Protein AF-A0A6I9PYX2-F1 (afdb_monomer_lite)

Radius of gyration: 16.67 Å; chains: 1; bounding box: 43×37×40 Å

Organism: NCBI:txid8208

Sequence (166 aa):
MSNVVPMYPEFKKIWDYFHNTLLKKYAYIYNSINVVTGPAFDYNYDGQYDTPEQIQQFVSGTNISIPTHYFAVLTSCKFNEQPVSECAGELQSVSFLLPHLSHNSESCKSTEAESQWVEDLMWFHQARLRDVEWITGLDFYQESDRPIPELLKVKTRPTAAIHRKL

Foldseek 3Di:
DPPDADAAPLVVLLVCCCVVPVVVVCCVVQVAKDKDKDAFADQVVPLAGDDLVSQDDDDPPDPHTHGQWMKMKIKGADPDNDYRVPRPHQMAMWMFTGGRDNHDVVFVCSVPRCVVPSVVNRVVRTDALLSVCRRHVDDPDPVVPDDPVSSVCNRPPPVPPDDPPD

InterPro domains:
  IPR001604 DNA/RNA non-specific endonuclease/pyrophosphatase/phosphodiesterase domain [PF01223] (1-103)
  IPR020821 ENPP1-3/EXOG-like, endonuclease/phosphodiesterase domain [SM00477] (1-147)
  IPR044925 His-Me finger superfamily [SSF54060] (1-148)
  IPR044929 DNA/RNA non-specific endonuclease superfamily [G3DSA:3.40.570.10] (1-163)

Secondary structure (DSSP, 8-state):
--S-----HHHHHHHHHIIIIIHHHHHHHTS--EEEEEEE--SS-SSSPPPTTT---B-TTS--BPPSEEEEEEEEESS-SS-GGG--S-EEEEEEEEE--S--TTSTTTTS-GGGTHHHHHHHTEE-HHHHHHHH----STTS---HHHHHHHHH--GGG-----

pLDDT: mean 91.08, std 11.74, range [39.25, 98.75]

Structure (mmCIF, N/CA/C/O backbone):
data_AF-A0A6I9PYX2-F1
#
_entry.id   AF-A0A6I9PYX2-F1
#
loop_
_atom_site.group_PDB
_atom_site.id
_atom_site.type_symbol
_atom_site.label_atom_id
_atom_site.label_alt_id
_atom_site.label_comp_id
_atom_site.label_asym_id
_atom_site.label_entity_id
_atom_site.label_seq_id
_atom_site.pdbx_PDB_ins_code
_atom_site.Cartn_x
_atom_site.Cartn_y
_atom_site.Cartn_z
_atom_site.occupancy
_atom_site.B_iso_or_equiv
_atom_site.auth_seq_id
_atom_site.auth_comp_id
_atom_site.auth_asym_id
_atom_site.auth_atom_id
_atom_site.pdbx_PDB_model_num
ATOM 1 N N . MET A 1 1 ? -22.094 -1.129 -5.173 1.00 67.25 1 MET A N 1
ATOM 2 C CA . MET A 1 1 ? -20.963 -0.295 -4.715 1.00 67.25 1 MET A CA 1
ATOM 3 C C . MET A 1 1 ? -19.754 -1.210 -4.615 1.00 67.25 1 MET A C 1
ATOM 5 O O . MET A 1 1 ? -19.787 -2.092 -3.775 1.00 67.25 1 MET A O 1
ATOM 9 N N . SER A 1 2 ? -18.775 -1.099 -5.515 1.00 90.62 2 SER A N 1
ATOM 10 C CA . SER A 1 2 ? -17.645 -2.049 -5.609 1.00 90.62 2 SER A CA 1
ATOM 11 C C . SER A 1 2 ? -16.271 -1.428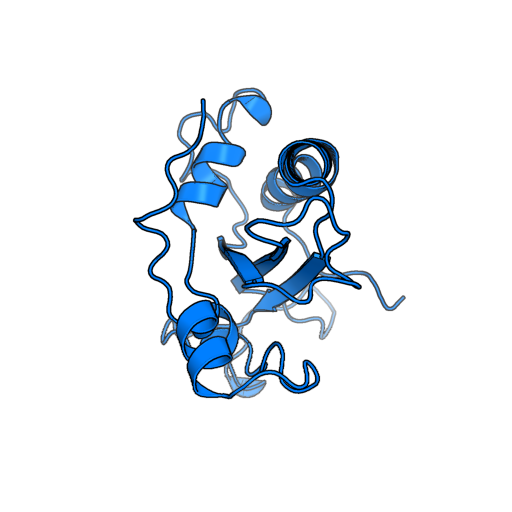 -5.332 1.00 90.62 2 SER A C 1
ATOM 13 O O . SER A 1 2 ? -15.301 -2.161 -5.218 1.00 90.62 2 SER A O 1
ATOM 15 N N . ASN A 1 3 ? -16.183 -0.099 -5.209 1.00 93.12 3 ASN A N 1
ATOM 16 C CA . ASN A 1 3 ? -14.932 0.633 -4.972 1.00 93.12 3 ASN A CA 1
ATOM 17 C C . ASN A 1 3 ? -14.966 1.397 -3.634 1.00 93.12 3 ASN A C 1
ATOM 19 O O . ASN A 1 3 ? -14.622 2.574 -3.562 1.00 93.12 3 ASN A O 1
ATOM 23 N N . VAL A 1 4 ? -15.510 0.762 -2.595 1.00 93.19 4 VAL A N 1
ATOM 24 C CA . VAL A 1 4 ? -15.636 1.340 -1.250 1.00 93.19 4 VAL A CA 1
ATOM 25 C C . VAL A 1 4 ? -15.133 0.316 -0.247 1.00 93.19 4 VAL A C 1
ATOM 27 O O . VAL A 1 4 ? -15.486 -0.857 -0.331 1.00 93.19 4 VAL A O 1
ATOM 30 N N . VAL A 1 5 ? -14.325 0.782 0.699 1.00 95.44 5 VAL A N 1
ATOM 31 C CA . VAL A 1 5 ? -13.701 -0.016 1.757 1.00 95.44 5 VAL A CA 1
ATOM 32 C C . VAL A 1 5 ? -13.841 0.726 3.094 1.00 95.44 5 VAL A C 1
ATOM 34 O O . VAL A 1 5 ? -13.868 1.961 3.100 1.00 95.44 5 VAL A O 1
ATOM 37 N N . PRO A 1 6 ? -13.990 0.020 4.227 1.00 96.81 6 PRO A N 1
ATOM 38 C CA . PRO A 1 6 ? -14.202 0.658 5.522 1.00 96.81 6 PRO A CA 1
ATOM 39 C C . PRO A 1 6 ? -12.913 1.299 6.048 1.00 96.81 6 PRO A C 1
ATOM 41 O O . PRO A 1 6 ? -11.895 0.627 6.204 1.00 96.81 6 PRO A O 1
ATOM 44 N N . MET A 1 7 ? -12.968 2.596 6.354 1.00 97.69 7 MET A N 1
ATOM 45 C CA . MET A 1 7 ? -11.829 3.358 6.870 1.00 97.69 7 MET A CA 1
ATOM 46 C C . MET A 1 7 ? -12.186 4.151 8.124 1.00 97.69 7 MET A C 1
ATOM 48 O O . MET A 1 7 ? -13.210 4.836 8.160 1.00 97.69 7 MET A O 1
ATOM 52 N N . TYR A 1 8 ? -11.309 4.116 9.127 1.00 98.19 8 TYR A N 1
ATOM 53 C CA . TYR A 1 8 ? -11.382 5.009 10.274 1.00 98.19 8 TYR A CA 1
ATOM 54 C C . TYR A 1 8 ? -11.181 6.469 9.837 1.00 98.19 8 TYR A C 1
ATOM 56 O O . TYR A 1 8 ? -10.359 6.736 8.956 1.00 98.19 8 TYR A O 1
ATOM 64 N N . PRO A 1 9 ? -11.873 7.440 10.464 1.00 97.62 9 PRO A N 1
ATOM 65 C CA . PRO A 1 9 ? -11.753 8.852 10.093 1.00 97.62 9 PRO A CA 1
ATOM 66 C C . PRO A 1 9 ? -10.317 9.389 10.153 1.00 97.62 9 PRO A C 1
ATOM 68 O O . PRO A 1 9 ? -9.905 10.144 9.277 1.00 97.62 9 PRO A O 1
ATOM 71 N N . GLU A 1 10 ? -9.543 8.971 11.155 1.00 97.19 10 GLU A N 1
ATOM 72 C CA . GLU A 1 10 ? -8.150 9.396 11.317 1.00 97.19 10 GLU A CA 1
ATOM 73 C C . GLU A 1 10 ? -7.228 8.793 10.252 1.00 97.19 10 GLU A C 1
ATOM 75 O O . GLU A 1 10 ? -6.419 9.518 9.671 1.00 97.19 10 GLU A O 1
ATOM 80 N N . PHE A 1 11 ? -7.413 7.517 9.905 1.00 98.25 11 PHE A N 1
ATOM 81 C CA . PHE A 1 11 ? -6.708 6.898 8.782 1.00 98.25 11 PHE A CA 1
ATOM 82 C C . PHE A 1 11 ? -7.077 7.546 7.441 1.00 98.25 11 PHE A C 1
ATOM 84 O O . PHE A 1 11 ? -6.231 7.720 6.564 1.00 98.25 11 PHE A O 1
ATOM 91 N N . LYS A 1 12 ? -8.336 7.969 7.277 1.00 98.06 12 LYS A N 1
ATOM 92 C CA . LYS A 1 12 ? -8.797 8.627 6.051 1.00 98.06 12 LYS A CA 1
ATOM 93 C C . LYS A 1 12 ? -7.988 9.891 5.732 1.00 98.06 12 LYS A C 1
ATOM 95 O O . LYS A 1 12 ? -7.754 10.155 4.560 1.00 98.06 12 LYS A O 1
ATOM 100 N N . LYS A 1 13 ? -7.497 10.633 6.734 1.00 97.81 13 LYS A N 1
ATOM 101 C CA . LYS A 1 13 ? -6.618 11.801 6.515 1.00 97.81 13 LYS A CA 1
ATOM 102 C C . LYS A 1 13 ? -5.311 11.413 5.815 1.00 97.81 13 LYS A C 1
ATOM 104 O O . LYS A 1 13 ? -4.920 12.061 4.845 1.00 97.81 13 LYS A O 1
ATOM 109 N N . ILE A 1 14 ? -4.683 10.317 6.255 1.00 98.25 14 ILE A N 1
ATOM 110 C CA . ILE A 1 14 ? -3.492 9.729 5.616 1.00 98.25 14 ILE A CA 1
ATOM 111 C C . ILE A 1 14 ? -3.834 9.335 4.177 1.00 98.25 14 ILE A C 1
ATOM 113 O O . ILE A 1 14 ? -3.139 9.726 3.238 1.00 98.25 14 ILE A O 1
ATOM 117 N N . TRP A 1 15 ? -4.936 8.600 4.000 1.00 98.31 15 TRP A N 1
ATOM 118 C CA . TRP A 1 15 ? -5.364 8.093 2.697 1.00 98.31 15 TRP A CA 1
ATOM 119 C C . TRP A 1 15 ? -5.666 9.209 1.692 1.00 98.31 15 TRP A C 1
ATOM 121 O O . TRP A 1 15 ? -5.225 9.151 0.541 1.00 98.31 15 TRP A O 1
ATOM 131 N N . ASP A 1 16 ? -6.372 10.248 2.132 1.00 98.25 16 ASP A N 1
ATOM 132 C CA . ASP A 1 16 ? -6.722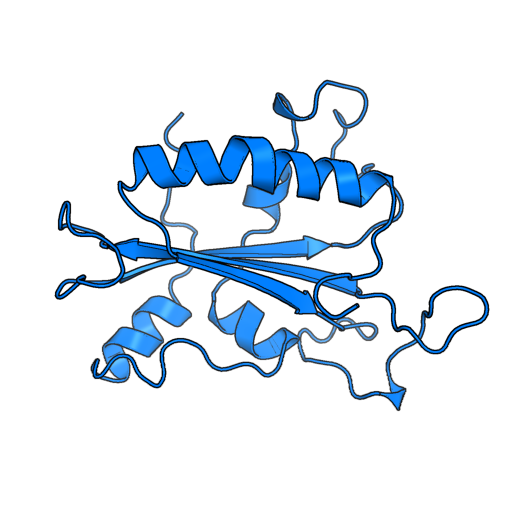 11.407 1.320 1.00 98.25 16 ASP A CA 1
ATOM 133 C C . ASP A 1 16 ? -5.475 12.207 0.941 1.00 98.25 16 ASP A C 1
ATOM 135 O O . ASP A 1 16 ? -5.332 12.588 -0.221 1.00 98.25 16 ASP A O 1
ATOM 139 N N . TYR A 1 17 ? -4.551 12.448 1.877 1.00 98.38 17 TYR A N 1
ATOM 140 C CA . TYR A 1 17 ? -3.307 13.160 1.578 1.00 98.38 17 TYR A CA 1
ATOM 141 C C . TYR A 1 17 ? -2.426 12.369 0.601 1.00 98.38 17 TYR A C 1
ATOM 143 O O . TYR A 1 17 ? -1.872 12.938 -0.347 1.00 98.38 17 TYR A O 1
ATOM 151 N N . PHE A 1 18 ? -2.351 11.046 0.771 1.00 98.19 18 PHE A N 1
ATOM 152 C CA . PHE A 1 18 ? -1.656 10.167 -0.161 1.00 98.19 18 PHE A CA 1
ATOM 153 C C . PHE A 1 18 ? -2.216 10.296 -1.586 1.00 98.19 18 PHE A C 1
ATOM 155 O O . PHE A 1 18 ? -1.461 10.589 -2.514 1.00 98.19 18 PHE A O 1
ATOM 162 N N . HIS A 1 19 ? -3.535 10.176 -1.764 1.00 97.75 19 HIS A N 1
ATOM 163 C CA . HIS A 1 19 ? -4.162 10.229 -3.089 1.00 97.75 19 HIS A CA 1
ATOM 164 C C . HIS A 1 19 ? -4.154 11.632 -3.707 1.00 97.75 19 HIS A C 1
ATOM 166 O O . HIS A 1 19 ? -3.881 11.794 -4.899 1.00 97.75 19 HIS A O 1
ATOM 172 N N . ASN A 1 20 ? -4.444 12.662 -2.912 1.00 97.81 20 ASN A N 1
ATOM 173 C CA . ASN A 1 20 ? -4.646 14.016 -3.423 1.00 97.81 20 ASN A CA 1
ATOM 174 C C . ASN A 1 20 ? -3.341 14.791 -3.624 1.00 97.81 20 ASN A C 1
ATOM 176 O O . ASN A 1 20 ? -3.323 15.702 -4.462 1.00 97.81 20 ASN A O 1
ATOM 180 N N . THR A 1 21 ? -2.278 14.419 -2.903 1.00 97.75 21 THR A N 1
ATOM 181 C CA . THR A 1 21 ? -0.996 15.136 -2.886 1.00 97.75 21 THR A CA 1
ATOM 182 C C . THR A 1 21 ? 0.163 14.238 -3.314 1.00 97.75 21 THR A C 1
ATOM 184 O O . THR A 1 21 ? 0.818 14.524 -4.319 1.00 97.75 21 THR A O 1
ATOM 187 N N . LEU A 1 22 ? 0.424 13.142 -2.593 1.00 96.69 22 LEU A N 1
ATOM 188 C CA . LEU A 1 22 ? 1.640 12.343 -2.805 1.00 96.69 22 LEU A CA 1
ATOM 189 C C . LEU A 1 22 ? 1.640 11.590 -4.136 1.00 96.69 22 LEU A C 1
ATOM 191 O O . LEU A 1 22 ? 2.657 11.604 -4.825 1.00 96.69 22 LEU A O 1
ATOM 195 N N . LEU A 1 23 ? 0.515 11.008 -4.560 1.00 96.38 23 LEU A N 1
ATOM 196 C CA . LEU A 1 23 ? 0.431 10.340 -5.863 1.00 96.38 23 LEU A CA 1
ATOM 197 C C . LEU A 1 23 ? 0.729 11.298 -7.021 1.00 96.38 23 LEU A C 1
ATOM 199 O O . LEU A 1 23 ? 1.449 10.929 -7.946 1.00 96.38 23 LEU A O 1
ATOM 203 N N . LYS A 1 24 ? 0.253 12.548 -6.952 1.00 95.69 24 LYS A N 1
ATOM 204 C CA . LYS A 1 24 ? 0.561 13.572 -7.964 1.00 95.69 24 LYS A CA 1
ATOM 205 C C . LYS A 1 24 ? 2.044 13.943 -7.950 1.00 95.69 24 LYS A C 1
ATOM 207 O O . LYS A 1 24 ? 2.662 14.013 -9.009 1.00 95.69 24 LYS A O 1
ATOM 212 N N . LYS A 1 25 ? 2.623 14.131 -6.756 1.00 94.38 25 LYS A N 1
ATOM 213 C CA . LYS A 1 25 ? 4.063 14.378 -6.571 1.00 94.38 25 LYS A CA 1
ATOM 214 C C . LYS A 1 25 ? 4.897 13.244 -7.176 1.00 94.38 25 LYS A C 1
ATOM 216 O O . LYS A 1 25 ? 5.820 13.511 -7.938 1.00 94.38 25 LYS A O 1
ATOM 221 N N . TYR A 1 26 ? 4.574 11.988 -6.872 1.00 91.94 26 TYR A N 1
ATOM 222 C CA . TYR A 1 26 ? 5.319 10.832 -7.373 1.00 91.94 26 TYR A CA 1
ATOM 223 C C . TYR A 1 26 ? 5.118 10.610 -8.873 1.00 91.94 26 TYR A C 1
ATOM 225 O O . TYR A 1 26 ? 6.093 10.336 -9.563 1.00 91.94 26 TYR A O 1
ATOM 233 N N . ALA A 1 27 ? 3.911 10.812 -9.406 1.00 91.56 27 ALA A N 1
ATOM 234 C CA . ALA A 1 27 ? 3.682 10.774 -10.849 1.00 91.56 27 ALA A CA 1
ATOM 235 C C . ALA A 1 27 ? 4.536 11.817 -11.588 1.00 91.56 27 ALA A C 1
ATOM 237 O O . ALA A 1 27 ? 5.136 11.496 -12.607 1.00 91.56 27 ALA A O 1
ATOM 238 N N . TYR A 1 28 ? 4.653 13.033 -11.041 1.00 90.19 28 TYR A N 1
ATOM 239 C CA . TYR A 1 28 ? 5.509 14.079 -11.602 1.00 90.19 28 TYR A CA 1
ATOM 240 C C . TYR A 1 28 ? 7.003 13.722 -11.532 1.00 90.19 28 TYR A C 1
ATOM 242 O O . TYR A 1 28 ? 7.704 13.814 -12.533 1.00 90.19 28 TYR A O 1
ATOM 250 N N . ILE A 1 29 ? 7.496 13.277 -10.369 1.00 88.31 29 ILE A N 1
ATOM 251 C CA . ILE A 1 29 ? 8.921 12.950 -10.166 1.00 88.31 29 ILE A CA 1
ATOM 252 C C . ILE A 1 29 ? 9.364 11.754 -11.019 1.00 88.31 29 ILE A C 1
ATOM 254 O O . ILE A 1 29 ? 10.490 11.737 -11.510 1.00 88.31 29 ILE A O 1
ATOM 258 N N . TYR A 1 30 ? 8.498 10.752 -11.181 1.00 84.88 30 TYR A N 1
ATOM 259 C CA . TYR A 1 30 ? 8.819 9.507 -11.881 1.00 84.88 30 TYR A CA 1
ATOM 260 C C . TYR A 1 30 ? 8.253 9.439 -13.305 1.00 84.88 30 TYR A C 1
ATOM 262 O O . TYR A 1 30 ? 8.278 8.361 -13.894 1.00 84.88 30 TYR A O 1
ATOM 270 N N . ASN A 1 31 ? 7.760 10.561 -13.852 1.00 83.12 31 ASN A N 1
ATOM 271 C CA . ASN A 1 31 ? 7.089 10.714 -15.155 1.00 83.12 31 ASN A CA 1
ATOM 272 C C . ASN A 1 31 ? 5.763 9.935 -15.302 1.00 83.12 31 ASN A C 1
ATOM 274 O O . ASN A 1 31 ? 4.770 10.456 -15.806 1.00 83.12 31 ASN A O 1
ATOM 278 N N . SER A 1 32 ? 5.722 8.685 -14.844 1.00 87.19 32 SER A N 1
ATOM 279 C CA . SER A 1 32 ? 4.554 7.815 -14.835 1.00 87.19 32 SER A CA 1
ATOM 280 C C . SER A 1 32 ? 4.677 6.793 -13.707 1.00 87.19 32 SER A C 1
ATOM 282 O O . SER A 1 32 ? 5.738 6.200 -13.500 1.00 87.19 32 SER A O 1
ATOM 284 N N . ILE A 1 33 ? 3.576 6.568 -12.988 1.00 92.12 33 ILE A N 1
ATOM 285 C CA . ILE A 1 33 ? 3.476 5.525 -11.966 1.00 92.12 33 ILE A CA 1
ATOM 286 C C . ILE A 1 33 ? 2.246 4.652 -12.221 1.00 92.12 33 ILE A C 1
ATOM 288 O O . ILE A 1 33 ? 1.174 5.152 -12.558 1.00 92.12 33 ILE A O 1
ATOM 292 N N . ASN A 1 34 ? 2.396 3.347 -12.029 1.00 94.38 34 ASN A N 1
ATOM 293 C CA . ASN A 1 34 ? 1.283 2.429 -11.820 1.00 94.38 34 ASN A CA 1
ATOM 294 C C . ASN A 1 34 ? 1.046 2.309 -10.312 1.00 94.38 34 ASN A C 1
ATOM 296 O O . ASN A 1 34 ? 2.010 2.261 -9.547 1.00 94.38 34 ASN A O 1
ATOM 300 N N . VAL A 1 35 ? -0.219 2.288 -9.896 1.00 96.69 35 VAL A N 1
ATOM 301 C CA . VAL A 1 35 ? -0.608 2.230 -8.486 1.00 96.69 35 VAL A CA 1
ATOM 302 C C . VAL A 1 35 ? -1.579 1.076 -8.293 1.00 96.69 35 VAL A C 1
ATOM 304 O O . VAL A 1 35 ? -2.609 1.021 -8.963 1.00 96.69 35 VAL A O 1
ATOM 307 N N . VAL A 1 36 ? -1.267 0.189 -7.353 1.00 97.88 36 VAL A N 1
ATOM 308 C CA . VAL A 1 36 ? -2.184 -0.844 -6.865 1.00 97.88 36 VAL A CA 1
ATOM 309 C C . VAL A 1 36 ? -2.369 -0.640 -5.371 1.00 97.88 36 VAL A C 1
ATOM 311 O O . VAL A 1 36 ? -1.393 -0.557 -4.627 1.00 97.88 36 VAL A O 1
ATOM 314 N N . THR A 1 37 ? -3.615 -0.543 -4.929 1.00 98.38 37 THR A N 1
ATOM 315 C CA . THR A 1 37 ? -3.974 -0.372 -3.521 1.00 98.38 37 THR A CA 1
ATOM 316 C C . THR A 1 37 ? -5.024 -1.387 -3.115 1.00 98.38 37 THR A C 1
ATOM 318 O O . THR A 1 37 ? -5.812 -1.848 -3.941 1.00 98.38 37 THR A O 1
ATOM 321 N N . GLY A 1 38 ? -5.059 -1.725 -1.831 1.00 98.31 38 GLY A N 1
ATOM 322 C CA . GLY A 1 38 ? -6.073 -2.631 -1.315 1.00 98.31 38 GLY A CA 1
ATOM 323 C C . GLY A 1 38 ? -5.977 -2.852 0.190 1.00 98.31 38 GLY A C 1
ATOM 324 O O . GLY A 1 38 ? -5.039 -2.372 0.832 1.00 98.31 38 GLY A O 1
ATOM 325 N N . PRO A 1 39 ? -6.968 -3.545 0.768 1.00 98.31 39 PRO A N 1
ATOM 326 C CA . PRO A 1 39 ? -6.944 -3.950 2.164 1.00 98.31 39 PRO A CA 1
ATOM 327 C C . PRO A 1 39 ? -6.004 -5.143 2.387 1.00 98.31 39 PRO A C 1
ATOM 329 O O . PRO A 1 39 ? -5.794 -5.955 1.487 1.00 98.31 39 PRO A O 1
ATOM 332 N N . ALA A 1 40 ? -5.504 -5.275 3.610 1.00 98.44 40 ALA A N 1
ATOM 333 C CA . ALA A 1 40 ? -4.857 -6.477 4.120 1.00 98.44 40 ALA A CA 1
ATOM 334 C C . ALA A 1 40 ? -5.435 -6.833 5.500 1.00 98.44 40 ALA A C 1
ATOM 336 O O . ALA A 1 40 ? -5.817 -5.949 6.278 1.00 98.44 40 ALA A O 1
ATOM 337 N N . PHE A 1 41 ? -5.526 -8.131 5.778 1.00 98.56 41 PHE A N 1
ATOM 338 C CA . PHE A 1 41 ? -6.094 -8.684 7.005 1.00 98.56 41 PHE A CA 1
ATOM 339 C C . PHE A 1 41 ? -5.054 -9.602 7.642 1.00 98.56 41 PHE A C 1
ATOM 341 O O . PHE A 1 41 ? -4.669 -10.593 7.032 1.00 98.56 41 PHE A O 1
ATOM 348 N N . ASP A 1 42 ? -4.602 -9.205 8.826 1.00 98.38 42 ASP A N 1
ATOM 349 C CA . ASP A 1 42 ? -3.589 -9.884 9.641 1.00 98.38 42 ASP A CA 1
ATOM 350 C C . ASP A 1 42 ? -3.860 -9.526 11.114 1.00 98.38 42 ASP A C 1
ATOM 352 O O . ASP A 1 42 ? -3.302 -8.574 11.665 1.00 98.38 42 ASP A O 1
ATOM 356 N N . TYR A 1 43 ? -4.862 -10.178 11.699 1.00 98.25 43 TYR A N 1
ATOM 357 C CA . TYR A 1 43 ? -5.347 -9.995 13.068 1.00 98.25 43 TYR A CA 1
ATOM 358 C C . TYR A 1 43 ? -4.525 -10.783 14.086 1.00 98.25 43 TYR A C 1
ATOM 360 O O . TYR A 1 43 ? -4.577 -10.472 15.280 1.00 98.25 43 TYR A O 1
ATOM 368 N N . ASN A 1 44 ? -3.808 -11.818 13.644 1.00 97.62 44 ASN A N 1
ATOM 369 C CA . ASN A 1 44 ? -2.910 -12.607 14.483 1.00 97.62 44 ASN A CA 1
ATOM 370 C C . ASN A 1 44 ? -1.450 -12.110 14.430 1.00 97.62 44 ASN A C 1
ATOM 3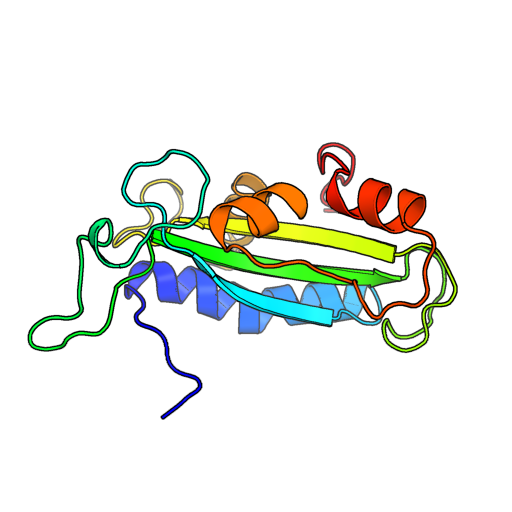72 O O . ASN A 1 44 ? -0.639 -12.578 15.233 1.00 97.62 44 ASN A O 1
ATOM 376 N N . TYR A 1 45 ? -1.154 -11.125 13.575 1.00 97.00 45 TYR A N 1
ATOM 377 C CA . TYR A 1 45 ? 0.133 -10.442 13.436 1.00 97.00 45 TYR A CA 1
ATOM 378 C C . TYR A 1 45 ? 1.272 -11.378 13.009 1.00 97.00 45 TYR A C 1
ATOM 380 O O . TYR A 1 45 ? 2.416 -11.207 13.442 1.00 97.00 45 TYR A O 1
ATOM 388 N N . ASP A 1 46 ? 0.967 -12.397 12.201 1.00 97.81 46 ASP A N 1
ATOM 389 C CA . ASP A 1 46 ? 1.961 -13.354 11.705 1.00 97.81 46 ASP A CA 1
ATOM 390 C C . ASP A 1 46 ? 2.559 -12.964 10.338 1.00 97.81 46 ASP A C 1
ATOM 392 O O . ASP A 1 46 ? 3.484 -13.627 9.851 1.00 97.81 46 ASP A O 1
ATOM 396 N N . GLY A 1 47 ? 2.080 -11.860 9.750 1.00 97.38 47 GLY A N 1
ATOM 397 C CA . GLY A 1 47 ? 2.527 -11.338 8.462 1.00 97.38 47 GLY A CA 1
ATOM 398 C C . GLY A 1 47 ? 1.976 -12.093 7.252 1.00 97.38 47 GLY A C 1
ATOM 399 O O . GLY A 1 47 ? 2.460 -11.875 6.138 1.00 97.38 47 GLY A O 1
ATOM 400 N N . GLN A 1 48 ? 1.005 -12.985 7.443 1.00 98.06 48 GLN A N 1
ATOM 401 C CA . GLN A 1 48 ? 0.295 -13.699 6.386 1.00 98.06 48 GLN A CA 1
ATOM 402 C C . GLN A 1 48 ? -1.167 -13.253 6.331 1.00 98.06 48 GLN A C 1
ATOM 404 O O . GLN A 1 48 ? -1.709 -12.683 7.272 1.00 98.06 48 GLN A O 1
ATOM 409 N N . TYR A 1 49 ? -1.803 -13.471 5.183 1.00 97.81 49 TYR A N 1
ATOM 410 C CA . TYR A 1 49 ? -3.222 -13.173 5.037 1.00 97.81 49 TYR A CA 1
ATOM 411 C C . TYR A 1 49 ? -4.071 -14.080 5.939 1.00 97.81 49 TYR A C 1
ATOM 413 O O . TYR A 1 49 ? -3.876 -15.296 5.998 1.00 97.81 49 TYR A O 1
ATOM 421 N N . ASP A 1 50 ? -5.070 -13.488 6.582 1.00 98.44 50 ASP A N 1
ATOM 422 C CA . ASP A 1 50 ? -6.026 -14.214 7.409 1.00 98.44 50 ASP A CA 1
ATOM 423 C C . ASP A 1 50 ? -7.060 -15.004 6.593 1.00 98.44 50 ASP A C 1
ATOM 425 O O . ASP A 1 50 ? -7.584 -14.557 5.567 1.00 98.44 50 ASP A O 1
ATOM 429 N N . THR A 1 51 ? -7.448 -16.161 7.128 1.00 97.56 51 THR A N 1
ATOM 430 C CA . THR A 1 51 ? -8.695 -16.849 6.765 1.00 97.56 51 THR A CA 1
ATOM 431 C C . THR A 1 51 ? -9.922 -16.098 7.309 1.00 97.56 51 THR A C 1
ATOM 433 O O . THR A 1 51 ? -9.806 -15.346 8.282 1.00 97.56 51 THR A O 1
ATOM 436 N N . PRO A 1 52 ? -11.130 -16.291 6.739 1.00 95.75 52 PRO A N 1
ATOM 437 C CA . PRO A 1 52 ? -12.345 -15.635 7.230 1.00 95.75 52 PRO A CA 1
ATOM 438 C C . PRO A 1 52 ? -12.613 -15.844 8.727 1.00 95.75 52 PRO A C 1
ATOM 440 O O . PRO A 1 52 ? -13.153 -14.954 9.379 1.00 95.75 52 PRO A O 1
ATOM 443 N N . GLU A 1 53 ? -12.214 -16.991 9.280 1.00 96.44 53 GLU A N 1
ATOM 444 C CA . GLU A 1 53 ? -12.374 -17.339 10.693 1.00 96.44 53 GLU A CA 1
ATOM 445 C C . GLU A 1 53 ? -11.424 -16.563 11.620 1.00 96.44 53 GLU A C 1
ATOM 447 O O . GLU A 1 53 ? -11.717 -16.415 12.807 1.00 96.44 53 GLU A O 1
ATOM 452 N N . GLN A 1 54 ? -10.296 -16.066 11.100 1.00 97.50 54 GLN A N 1
ATOM 453 C CA . GLN A 1 54 ? -9.325 -15.268 11.857 1.00 97.50 54 GLN A CA 1
ATOM 454 C C . GLN A 1 54 ? -9.721 -13.786 11.954 1.00 97.50 54 GLN A C 1
ATOM 456 O O . GLN A 1 54 ? -9.234 -13.090 12.844 1.00 97.50 54 GLN A O 1
ATOM 461 N N . ILE A 1 55 ? -10.624 -13.300 11.093 1.00 97.00 55 ILE A N 1
ATOM 462 C CA . ILE A 1 55 ? -11.046 -11.893 11.052 1.00 97.00 55 ILE A CA 1
ATOM 463 C C . ILE A 1 55 ? -11.940 -11.555 12.252 1.00 97.00 55 ILE A C 1
ATOM 465 O O . ILE A 1 55 ? -13.006 -12.140 12.442 1.00 97.00 55 ILE A O 1
ATOM 469 N N . GLN A 1 56 ? -11.536 -10.550 13.037 1.00 95.75 56 GLN A N 1
ATOM 470 C CA . GLN A 1 56 ? -12.177 -10.254 14.328 1.00 95.75 56 GLN A CA 1
ATOM 471 C C . GLN A 1 56 ? -13.084 -9.017 14.331 1.00 95.75 56 GLN A C 1
ATOM 473 O O . GLN A 1 56 ? -13.979 -8.935 15.172 1.00 95.75 56 GLN A O 1
ATOM 478 N N . GLN A 1 57 ? -12.869 -8.035 13.443 1.00 96.38 57 GLN A N 1
ATOM 479 C CA . GLN A 1 57 ? -13.653 -6.791 13.439 1.00 96.38 57 GLN A CA 1
ATOM 480 C C . GLN A 1 57 ? -14.445 -6.601 12.148 1.00 96.38 57 GLN A C 1
ATOM 482 O O . GLN A 1 57 ? -13.963 -6.827 11.036 1.00 96.38 57 GLN A O 1
ATOM 487 N N . PHE A 1 58 ? -15.668 -6.103 12.323 1.00 96.88 58 PHE A N 1
ATOM 488 C CA . PHE A 1 58 ? -16.636 -5.859 11.264 1.00 96.88 58 PHE A CA 1
ATOM 489 C C . PHE A 1 58 ? -17.316 -4.509 11.482 1.00 96.88 58 PHE A C 1
ATOM 491 O O . PHE A 1 58 ? -17.460 -4.044 12.615 1.00 96.88 58 PHE A O 1
ATOM 498 N N . VAL A 1 59 ? -17.765 -3.877 10.400 1.00 95.56 59 VAL A N 1
ATOM 499 C CA . VAL A 1 59 ? -18.569 -2.654 10.484 1.00 95.56 59 VAL A CA 1
ATOM 500 C C . VAL A 1 59 ? -19.888 -2.969 11.193 1.00 95.56 59 VAL A C 1
ATOM 502 O O . VAL A 1 59 ? -20.614 -3.878 10.784 1.00 95.56 59 VAL A O 1
ATOM 505 N N . SER A 1 60 ? -20.209 -2.198 12.236 1.00 94.44 60 SER A N 1
ATOM 506 C CA . SER A 1 60 ? -21.374 -2.400 13.105 1.00 94.44 60 SER A CA 1
ATOM 507 C C . SER A 1 60 ? -22.664 -2.673 12.329 1.00 94.44 60 SER A C 1
ATOM 509 O O . SER A 1 60 ? -23.095 -1.861 11.512 1.00 94.44 60 SER A O 1
ATOM 511 N N . GLY A 1 61 ? -23.303 -3.809 12.622 1.00 93.31 61 GLY A N 1
ATOM 512 C CA . GLY A 1 61 ? -24.562 -4.216 11.989 1.00 93.31 61 GLY A CA 1
ATOM 513 C C . GLY A 1 61 ? -24.416 -4.799 10.580 1.00 93.31 61 GLY A C 1
ATOM 514 O O . GLY A 1 61 ? -25.419 -4.940 9.884 1.00 93.31 61 GLY A O 1
ATOM 515 N N . THR A 1 62 ? -23.199 -5.136 10.144 1.00 94.25 62 THR A N 1
ATOM 516 C CA . THR A 1 62 ? -22.925 -5.713 8.820 1.00 94.25 62 THR A CA 1
ATOM 517 C C . THR A 1 62 ? -21.896 -6.846 8.900 1.00 94.25 62 THR A C 1
ATOM 519 O O . THR A 1 62 ? -21.220 -7.003 9.912 1.00 94.25 62 THR A O 1
ATOM 522 N N . ASN A 1 63 ? -21.722 -7.580 7.797 1.00 92.94 63 ASN A N 1
ATOM 523 C CA . ASN A 1 63 ? -20.663 -8.586 7.631 1.00 92.94 63 ASN A CA 1
ATOM 524 C C . ASN A 1 63 ? -19.442 -8.028 6.872 1.00 92.94 63 ASN A C 1
ATOM 526 O O . ASN A 1 63 ? -18.718 -8.775 6.221 1.00 92.94 63 ASN A O 1
ATOM 530 N N . ILE A 1 64 ? -19.246 -6.705 6.875 1.00 95.81 64 ILE A N 1
ATOM 531 C CA . ILE A 1 64 ? -18.137 -6.061 6.165 1.00 95.81 64 ILE A CA 1
ATOM 532 C C . ILE A 1 64 ? -16.916 -6.049 7.084 1.00 95.81 64 ILE A C 1
ATOM 534 O O . ILE A 1 64 ? -16.899 -5.313 8.071 1.00 95.81 64 ILE A O 1
ATOM 538 N N . SER A 1 65 ? -15.907 -6.852 6.755 1.00 97.19 65 SER A N 1
ATOM 539 C CA . SER A 1 65 ? -14.650 -6.956 7.503 1.00 97.19 65 SER A CA 1
ATOM 540 C C . SER A 1 65 ? -13.867 -5.643 7.502 1.00 97.19 65 SER A C 1
ATOM 542 O O . SER A 1 65 ? -13.759 -4.976 6.471 1.00 97.19 65 SER A O 1
ATOM 544 N N . ILE A 1 66 ? -13.280 -5.288 8.645 1.00 98.19 66 ILE A N 1
ATOM 545 C CA . ILE A 1 66 ? -12.397 -4.124 8.785 1.00 98.19 66 ILE A CA 1
ATOM 546 C C . ILE A 1 66 ? -10.946 -4.575 8.531 1.00 98.19 66 ILE A C 1
ATOM 548 O O . ILE A 1 66 ? -10.491 -5.506 9.191 1.00 98.19 66 ILE A O 1
ATOM 552 N N . PRO A 1 67 ? -10.208 -3.980 7.578 1.00 98.44 67 PRO A N 1
ATOM 553 C CA . PRO A 1 67 ? -8.802 -4.317 7.338 1.00 98.44 67 PRO A CA 1
ATOM 554 C C . PRO A 1 67 ? -7.920 -3.943 8.527 1.00 98.44 67 PRO A C 1
ATOM 556 O O . PRO A 1 67 ? -8.179 -2.926 9.173 1.00 98.44 67 PRO A O 1
ATOM 559 N N . THR A 1 68 ? -6.863 -4.716 8.788 1.00 98.50 68 THR A N 1
ATOM 560 C CA . THR A 1 68 ? -5.834 -4.332 9.772 1.00 98.50 68 THR A CA 1
ATOM 561 C C . THR A 1 68 ? -4.830 -3.361 9.163 1.00 98.50 68 THR A C 1
ATOM 563 O O . THR A 1 68 ? -4.320 -2.484 9.857 1.00 98.50 68 THR A O 1
ATOM 566 N N . HIS A 1 69 ? -4.600 -3.467 7.852 1.00 98.69 69 HIS A N 1
ATOM 567 C CA . HIS A 1 69 ? -3.722 -2.585 7.093 1.00 98.69 69 HIS A CA 1
ATOM 568 C C . HIS A 1 69 ? -4.327 -2.245 5.729 1.00 98.69 69 HIS A C 1
ATOM 570 O O . HIS A 1 69 ? -5.207 -2.938 5.213 1.00 98.69 69 HIS A O 1
ATOM 576 N N . TYR A 1 70 ? -3.802 -1.191 5.113 1.00 98.75 70 TYR A N 1
ATOM 577 C CA . TYR A 1 70 ? -3.964 -0.927 3.688 1.00 98.75 70 TYR A CA 1
ATOM 578 C C . TYR A 1 70 ? -2.601 -0.926 3.018 1.00 98.75 70 TYR A C 1
ATOM 580 O O . TYR A 1 70 ? -1.670 -0.269 3.487 1.00 98.75 70 TYR A O 1
ATOM 588 N N . PHE A 1 71 ? -2.494 -1.628 1.896 1.00 98.50 71 PHE A N 1
ATOM 589 C CA . PHE A 1 71 ? -1.281 -1.625 1.101 1.00 98.50 71 PHE A CA 1
ATOM 590 C C . PHE A 1 71 ? -1.369 -0.618 -0.046 1.00 98.50 71 PHE A C 1
ATOM 592 O O . PHE A 1 71 ? -2.441 -0.346 -0.596 1.00 98.50 71 PHE A O 1
ATOM 599 N N . ALA A 1 72 ? -0.211 -0.098 -0.438 1.00 98.06 72 ALA A N 1
ATOM 600 C CA . ALA A 1 72 ? -0.037 0.662 -1.667 1.00 98.06 72 ALA A CA 1
ATOM 601 C C . ALA A 1 72 ? 1.261 0.226 -2.346 1.00 98.06 72 ALA A C 1
ATOM 603 O O . ALA A 1 72 ? 2.322 0.288 -1.732 1.00 98.06 72 ALA A O 1
ATOM 604 N N . VAL A 1 73 ? 1.183 -0.196 -3.605 1.00 97.25 73 VAL A N 1
ATOM 605 C CA . VAL A 1 73 ? 2.323 -0.554 -4.453 1.00 97.25 73 VAL A CA 1
ATOM 606 C C . VAL A 1 73 ? 2.390 0.450 -5.591 1.00 97.25 73 VAL A C 1
ATOM 608 O O . VAL A 1 73 ? 1.455 0.560 -6.383 1.00 97.25 73 VAL A O 1
ATOM 611 N N . LEU A 1 74 ? 3.494 1.187 -5.671 1.00 95.31 74 LEU A N 1
ATOM 612 C CA . LEU A 1 74 ? 3.785 2.112 -6.757 1.00 95.31 74 LEU A CA 1
ATOM 613 C C . LEU A 1 74 ? 4.912 1.536 -7.603 1.00 95.31 74 LEU A C 1
ATOM 615 O O . LEU A 1 74 ? 5.951 1.148 -7.069 1.00 95.31 74 LEU A O 1
ATOM 619 N N . THR A 1 75 ? 4.732 1.545 -8.919 1.00 92.88 75 THR A N 1
ATOM 620 C CA . THR A 1 75 ? 5.704 1.012 -9.881 1.00 92.88 75 THR A CA 1
ATOM 621 C C . THR A 1 75 ? 6.006 2.045 -10.953 1.00 92.88 75 THR A C 1
ATOM 623 O O . THR A 1 75 ? 5.088 2.664 -11.484 1.00 92.88 75 THR A O 1
ATOM 626 N N . SER A 1 76 ? 7.276 2.219 -11.302 1.00 90.94 76 SER A N 1
ATOM 627 C CA . SER A 1 76 ? 7.715 3.062 -12.418 1.00 90.94 76 SER A CA 1
ATOM 628 C C . SER A 1 76 ? 8.901 2.438 -13.158 1.00 90.94 76 SER A C 1
ATOM 630 O O . SER A 1 76 ? 9.441 1.401 -12.758 1.00 90.94 76 SER A O 1
ATOM 632 N N . CYS A 1 77 ? 9.302 3.056 -14.269 1.00 89.25 77 CYS A N 1
ATOM 633 C CA . CYS A 1 77 ? 10.472 2.644 -15.039 1.00 89.25 77 CYS A CA 1
ATOM 634 C C . CYS A 1 77 ? 11.730 3.346 -14.498 1.00 89.25 77 CYS A C 1
ATOM 636 O O . CYS A 1 77 ? 11.701 4.548 -14.243 1.00 89.25 77 CYS A O 1
ATOM 638 N N . LYS A 1 78 ? 12.840 2.622 -14.296 1.00 82.50 78 LYS A N 1
ATOM 639 C CA . LYS A 1 78 ? 14.030 3.162 -13.605 1.00 82.50 78 LYS A CA 1
ATOM 640 C C . LYS A 1 78 ? 14.865 4.150 -14.432 1.00 82.50 78 LYS A C 1
ATOM 642 O O . LYS A 1 78 ? 15.489 5.034 -13.853 1.00 82.50 78 LYS A O 1
ATOM 647 N N . PHE A 1 79 ? 14.917 3.985 -15.755 1.00 70.62 79 PHE A N 1
ATOM 648 C CA . PHE A 1 79 ? 15.894 4.688 -16.608 1.00 70.62 79 PHE A CA 1
ATOM 649 C C . PHE A 1 79 ? 15.360 5.210 -17.937 1.00 70.62 79 PHE A C 1
ATOM 651 O O . PHE A 1 79 ? 16.090 5.886 -18.657 1.00 70.62 79 PHE A O 1
ATOM 658 N N . ASN A 1 80 ? 14.102 4.929 -18.253 1.00 60.91 80 ASN A N 1
ATOM 659 C CA . ASN A 1 80 ? 13.500 5.408 -19.481 1.00 60.91 80 ASN A CA 1
ATOM 660 C C . ASN A 1 80 ? 12.457 6.444 -19.080 1.00 60.91 80 ASN A C 1
ATOM 662 O O . ASN A 1 80 ? 11.610 6.150 -18.239 1.00 60.91 80 ASN A O 1
ATOM 666 N N . GLU A 1 81 ? 12.453 7.612 -19.722 1.00 67.94 81 GLU A N 1
ATOM 667 C CA . GLU A 1 81 ? 11.348 8.591 -19.672 1.00 67.94 81 GLU A CA 1
ATOM 668 C C . GLU A 1 81 ? 10.051 8.029 -20.300 1.00 67.94 81 GLU A C 1
ATOM 670 O O . GLU A 1 81 ? 9.155 8.760 -20.712 1.00 67.94 81 GLU A O 1
ATOM 675 N N . GLN A 1 82 ? 9.947 6.706 -20.402 1.00 75.38 82 GLN A N 1
ATOM 676 C CA . GLN A 1 82 ? 8.803 5.994 -20.920 1.00 75.38 82 GLN A CA 1
ATOM 677 C C . GLN A 1 82 ? 7.752 5.826 -19.820 1.00 75.38 82 GLN A C 1
ATOM 679 O O . GLN A 1 82 ? 8.094 5.647 -18.643 1.00 75.38 82 GLN A O 1
ATOM 684 N N . PRO A 1 83 ? 6.465 5.832 -20.193 1.00 79.81 83 PRO A N 1
ATOM 685 C CA . PRO A 1 83 ? 5.397 5.408 -19.307 1.00 79.81 83 PRO A CA 1
ATOM 686 C C . PRO A 1 83 ? 5.634 3.989 -18.780 1.00 79.81 83 PRO A C 1
ATOM 688 O O . PRO A 1 83 ? 6.200 3.139 -19.469 1.00 79.81 83 PRO A O 1
ATOM 691 N N . VAL A 1 84 ? 5.142 3.697 -17.573 1.00 81.69 84 VAL A N 1
ATOM 692 C CA . VAL A 1 84 ? 5.275 2.361 -16.958 1.00 81.69 84 VAL A CA 1
ATOM 693 C C . VAL A 1 84 ? 4.687 1.240 -17.832 1.00 81.69 84 VAL A C 1
ATOM 695 O O . VAL A 1 84 ? 5.200 0.125 -17.810 1.00 81.69 84 VAL A O 1
ATOM 698 N N . SER A 1 85 ? 3.670 1.544 -18.646 1.00 79.44 85 SER A N 1
ATOM 699 C CA . SER A 1 85 ? 3.032 0.615 -19.591 1.00 79.44 85 SER A CA 1
ATOM 700 C C . SER A 1 85 ? 3.928 0.190 -20.756 1.00 79.44 85 SER A C 1
ATOM 702 O O . SER A 1 85 ? 3.696 -0.857 -21.345 1.00 79.44 85 SER A O 1
ATOM 704 N N . GLU A 1 86 ? 4.940 0.990 -21.091 1.00 83.12 86 GLU A N 1
ATOM 705 C CA . GLU A 1 86 ? 5.867 0.753 -22.207 1.00 83.12 86 GLU A CA 1
ATOM 706 C C . GLU A 1 86 ? 7.292 0.481 -21.713 1.00 83.12 86 GLU A C 1
ATOM 708 O O . GLU A 1 86 ? 8.251 0.480 -22.486 1.00 83.12 86 GLU A O 1
ATOM 713 N N . CYS A 1 87 ? 7.462 0.276 -20.405 1.00 84.81 87 CYS A N 1
ATOM 714 C CA . CYS A 1 87 ? 8.775 0.086 -19.819 1.00 84.81 87 CYS A CA 1
ATOM 715 C C . CYS A 1 87 ? 9.376 -1.237 -20.308 1.00 84.81 87 CYS A C 1
ATOM 717 O O . CYS A 1 87 ? 8.997 -2.308 -19.839 1.00 84.81 87 CYS A O 1
ATOM 719 N N . ALA A 1 88 ? 10.353 -1.155 -21.214 1.00 82.81 88 ALA A N 1
ATOM 720 C CA . ALA A 1 88 ? 11.186 -2.289 -21.623 1.00 82.81 88 ALA A CA 1
ATOM 721 C C . ALA A 1 88 ? 12.387 -2.507 -20.679 1.00 82.81 88 ALA A C 1
ATOM 723 O O . ALA A 1 88 ? 12.977 -3.583 -20.648 1.00 82.81 88 ALA A O 1
ATOM 724 N N . GLY A 1 89 ? 12.759 -1.4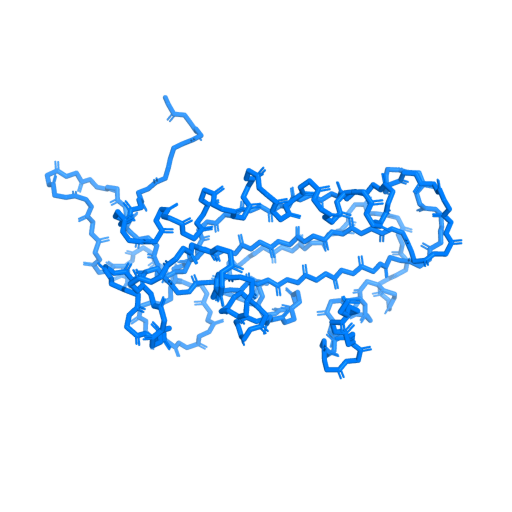77 -19.907 1.00 82.25 89 GLY A N 1
ATOM 725 C CA . GLY A 1 89 ? 13.889 -1.491 -18.971 1.00 82.25 89 GLY A CA 1
ATOM 726 C C . GLY A 1 89 ? 13.553 -2.065 -17.590 1.00 82.25 89 GLY A C 1
ATOM 727 O O . GLY A 1 89 ? 12.470 -2.599 -17.377 1.00 82.25 89 GLY A O 1
ATOM 728 N N . GLU A 1 90 ? 14.481 -1.943 -16.633 1.00 85.81 90 GLU A N 1
ATOM 729 C CA . GLU A 1 90 ? 14.317 -2.438 -15.252 1.00 85.81 90 GLU A CA 1
ATOM 730 C C . GLU A 1 90 ? 13.181 -1.689 -14.527 1.00 85.81 90 GLU A C 1
ATOM 732 O O . GLU A 1 90 ? 13.168 -0.453 -14.475 1.00 85.81 90 GLU A O 1
ATOM 737 N N . LEU A 1 91 ? 12.252 -2.437 -13.921 1.00 88.88 91 LEU A N 1
ATOM 738 C CA . LEU A 1 91 ? 11.214 -1.862 -13.062 1.00 88.88 91 LEU A CA 1
ATOM 739 C C . LEU A 1 91 ? 11.809 -1.386 -11.731 1.00 88.88 91 LEU A C 1
ATOM 741 O O . LEU A 1 91 ? 12.727 -1.997 -11.162 1.00 88.88 91 LEU A O 1
ATOM 745 N N . GLN A 1 92 ? 11.239 -0.312 -11.197 1.00 89.00 92 GLN A N 1
ATOM 746 C CA . GLN A 1 92 ? 11.436 0.116 -9.818 1.00 89.00 92 GLN A CA 1
ATOM 747 C C . GLN A 1 92 ? 10.084 0.224 -9.120 1.00 89.00 92 GLN A C 1
ATOM 749 O O . GLN A 1 92 ? 9.106 0.674 -9.712 1.00 89.00 92 GLN A O 1
ATOM 754 N N . SER A 1 93 ? 10.032 -0.203 -7.863 1.00 91.88 93 SER A N 1
ATOM 755 C CA . SER A 1 93 ? 8.809 -0.183 -7.073 1.00 91.88 93 SER A CA 1
ATOM 756 C C . SER A 1 93 ? 9.074 0.307 -5.660 1.00 91.88 93 SER A C 1
ATOM 758 O O . SER A 1 93 ? 10.150 0.074 -5.103 1.00 91.88 93 SER A O 1
ATOM 760 N N . VAL A 1 94 ? 8.065 0.943 -5.078 1.00 93.56 94 VAL A N 1
ATOM 761 C CA . VAL A 1 94 ? 7.974 1.209 -3.645 1.00 93.56 94 VAL A CA 1
ATOM 762 C C . VAL A 1 94 ? 6.625 0.713 -3.148 1.00 93.56 94 VAL A C 1
ATOM 764 O O . VAL A 1 94 ? 5.611 0.886 -3.822 1.00 93.56 94 VAL A O 1
ATOM 767 N N . SER A 1 95 ? 6.624 0.076 -1.985 1.00 95.94 95 SER A N 1
ATOM 768 C CA . SER A 1 95 ? 5.419 -0.452 -1.360 1.00 95.94 95 SER A CA 1
ATOM 769 C C . SER A 1 95 ? 5.307 -0.012 0.089 1.00 95.94 95 SER A C 1
ATOM 771 O O . SER A 1 95 ? 6.314 0.166 0.773 1.00 95.94 95 SER A O 1
ATOM 773 N N . PHE A 1 96 ? 4.070 0.150 0.541 1.00 97.00 96 PHE A N 1
ATOM 774 C CA . PHE A 1 96 ? 3.722 0.576 1.890 1.00 97.00 96 PHE A CA 1
ATOM 775 C C . PHE A 1 96 ? 2.675 -0.371 2.469 1.00 97.00 96 PHE A C 1
ATOM 777 O O . PHE A 1 96 ? 1.764 -0.776 1.744 1.00 97.00 96 PHE A O 1
ATOM 784 N N . LEU A 1 97 ? 2.794 -0.686 3.758 1.00 97.94 97 LEU A N 1
ATOM 785 C CA . LEU A 1 97 ? 1.790 -1.405 4.546 1.00 97.94 97 LEU A CA 1
ATOM 786 C C . LEU A 1 97 ? 1.351 -0.502 5.694 1.00 97.94 97 LEU A C 1
ATOM 788 O O . LEU A 1 97 ? 1.968 -0.479 6.750 1.00 97.94 97 LEU A O 1
ATOM 792 N N . LEU A 1 98 ? 0.308 0.291 5.466 1.00 98.31 98 LEU A N 1
ATOM 793 C CA . LEU A 1 98 ? -0.120 1.316 6.410 1.00 98.31 98 LEU A CA 1
ATOM 794 C C . LEU A 1 98 ? -1.069 0.714 7.454 1.00 98.31 98 LEU A C 1
ATOM 796 O O . LEU A 1 98 ? -2.105 0.169 7.057 1.00 98.31 98 LEU A O 1
ATOM 800 N N . PRO A 1 99 ? -0.776 0.832 8.761 1.00 98.25 99 PRO A N 1
ATOM 801 C CA . PRO A 1 99 ? -1.648 0.313 9.806 1.00 98.25 99 PRO A CA 1
ATOM 802 C C . PRO A 1 99 ? -2.963 1.092 9.849 1.00 98.25 99 PRO A C 1
ATOM 804 O O . PRO A 1 99 ? -2.998 2.325 9.876 1.00 98.25 99 PRO A O 1
ATOM 807 N N . HIS A 1 100 ? -4.073 0.360 9.852 1.00 98.44 100 HIS A N 1
ATOM 808 C CA . HIS A 1 100 ? -5.412 0.927 9.824 1.00 98.44 100 HIS A CA 1
ATOM 809 C C . HIS A 1 100 ? -5.919 1.186 11.249 1.00 98.44 100 HIS A C 1
ATOM 811 O O . HIS A 1 100 ? -6.668 0.401 11.830 1.00 98.44 100 HIS A O 1
ATOM 817 N N . LEU A 1 101 ? -5.493 2.313 11.823 1.00 97.19 101 LEU A N 1
ATOM 818 C CA . LEU A 1 101 ? -5.793 2.682 13.207 1.00 97.19 101 LEU A CA 1
ATOM 819 C C . LEU A 1 101 ? -6.898 3.739 13.311 1.00 97.19 101 LEU A C 1
ATOM 821 O O . LEU A 1 101 ? -7.106 4.569 12.425 1.00 97.19 101 LEU A O 1
ATOM 825 N N . SER A 1 102 ? -7.592 3.738 14.451 1.00 96.38 102 SER A N 1
ATOM 826 C CA . SER A 1 102 ? -8.613 4.737 14.798 1.00 96.38 102 SER A CA 1
ATOM 827 C C . SER A 1 102 ? -8.033 6.089 15.229 1.00 96.38 102 SER A C 1
ATOM 829 O O . SER A 1 102 ? -8.786 7.037 15.449 1.00 96.38 102 SER A O 1
ATOM 831 N N . HIS A 1 103 ? -6.710 6.178 15.364 1.00 95.06 103 HIS A N 1
ATOM 832 C CA . HIS A 1 103 ? -5.971 7.334 15.851 1.00 95.06 103 HIS A CA 1
ATOM 833 C C . HIS A 1 103 ? -4.579 7.396 15.203 1.00 95.06 103 HIS A C 1
ATOM 835 O O . HIS A 1 103 ? -4.035 6.374 14.802 1.00 95.06 103 HIS A O 1
ATOM 841 N N . ASN A 1 104 ? -3.985 8.591 15.154 1.00 95.00 104 ASN A N 1
ATOM 842 C CA . ASN A 1 104 ? -2.687 8.851 14.515 1.00 95.00 104 ASN A CA 1
ATOM 843 C C . ASN A 1 104 ? -1.563 9.135 15.536 1.00 95.00 104 ASN A C 1
ATOM 845 O O . ASN A 1 104 ? -0.660 9.925 15.269 1.00 95.00 104 ASN A O 1
ATOM 849 N N . SER A 1 105 ? -1.618 8.529 16.730 1.00 93.50 105 SER A N 1
ATOM 850 C CA . SER A 1 105 ? -0.674 8.818 17.829 1.00 93.50 105 SER A CA 1
ATOM 851 C C . SER A 1 105 ? 0.767 8.382 17.547 1.00 93.50 105 SER A C 1
ATOM 853 O O . SER A 1 105 ? 1.683 8.922 18.162 1.00 93.50 105 SER A O 1
ATOM 855 N N . GLU A 1 106 ? 0.979 7.463 16.600 1.00 94.69 106 GLU A N 1
ATOM 856 C CA . GLU A 1 106 ? 2.310 7.104 16.096 1.00 94.69 106 GLU A CA 1
ATOM 857 C C . GLU A 1 106 ? 3.048 8.326 15.528 1.00 94.69 106 GLU A C 1
ATOM 859 O O . GLU A 1 106 ? 4.258 8.475 15.686 1.00 94.69 106 GLU A O 1
ATOM 864 N N . SER A 1 107 ? 2.302 9.253 14.925 1.00 92.56 107 SER A N 1
ATOM 865 C CA . SER A 1 107 ? 2.819 10.548 14.512 1.00 92.56 107 SER A CA 1
ATOM 866 C C . SER A 1 107 ? 2.576 11.578 15.611 1.00 92.56 107 SER A C 1
ATOM 868 O O . SER A 1 107 ? 1.483 12.130 15.737 1.00 92.56 107 SER A O 1
ATOM 870 N N . CYS A 1 108 ? 3.620 11.920 16.370 1.00 90.88 108 CYS A N 1
ATOM 871 C CA . CYS A 1 108 ? 3.553 12.941 17.430 1.00 90.88 108 CYS A CA 1
ATOM 872 C C . CYS A 1 108 ? 3.135 14.340 16.930 1.00 90.88 108 CYS A C 1
ATOM 874 O O . CYS A 1 108 ? 2.765 15.192 17.731 1.00 90.88 108 CYS A O 1
ATOM 876 N N . LYS A 1 109 ? 3.195 14.574 15.613 1.00 91.50 109 LYS A N 1
ATOM 877 C CA . LYS A 1 109 ? 2.759 15.802 14.931 1.00 91.50 109 LYS A CA 1
ATOM 878 C C . LYS A 1 109 ? 1.369 15.684 14.297 1.00 91.50 109 LYS A C 1
ATOM 880 O O . LYS A 1 109 ? 1.001 16.528 13.492 1.00 91.50 109 LYS A O 1
ATOM 885 N N . SER A 1 110 ? 0.587 14.655 14.624 1.00 89.44 110 SER A N 1
ATOM 886 C CA . SER A 1 110 ? -0.728 14.401 14.006 1.00 89.44 110 SER A CA 1
ATOM 887 C C . SER A 1 110 ? -1.767 15.509 14.228 1.00 89.44 110 SER A C 1
ATOM 889 O O . SER A 1 110 ? -2.790 15.533 13.548 1.00 89.44 110 SER A O 1
ATOM 891 N N . THR A 1 111 ? -1.509 16.444 15.147 1.00 91.38 111 THR A N 1
ATOM 892 C CA . THR A 1 111 ? -2.306 17.666 15.338 1.00 91.38 111 THR A CA 1
ATOM 893 C C . THR A 1 111 ? -1.956 18.790 14.358 1.00 91.38 111 THR A C 1
ATOM 895 O O . THR A 1 111 ? -2.688 19.773 14.273 1.00 91.38 111 THR A O 1
ATOM 898 N N . GLU A 1 112 ? -0.821 18.691 13.667 1.00 95.25 112 GLU A N 1
ATOM 899 C CA . GLU A 1 112 ? -0.393 19.622 12.622 1.00 95.25 112 GLU A CA 1
ATOM 900 C C . GLU A 1 112 ? -0.998 19.238 11.260 1.00 95.25 112 GLU A C 1
ATOM 902 O O . GLU A 1 112 ? -1.636 18.195 11.105 1.00 95.25 112 GLU A O 1
ATOM 907 N N . ALA A 1 113 ? -0.773 20.080 10.247 1.00 95.81 113 ALA A N 1
ATOM 908 C CA . ALA A 1 113 ? -1.196 19.791 8.879 1.00 95.81 113 ALA A CA 1
ATOM 909 C C . ALA A 1 113 ? -0.583 18.475 8.365 1.00 95.81 113 ALA A C 1
ATOM 911 O O . ALA A 1 113 ? 0.599 18.204 8.588 1.00 95.81 113 ALA A O 1
ATOM 912 N N . GLU A 1 114 ? -1.357 17.702 7.600 1.00 96.38 114 GLU A N 1
ATOM 913 C CA . GLU A 1 114 ? -0.978 16.388 7.061 1.00 96.38 114 GLU A CA 1
ATOM 914 C C . GLU A 1 114 ? 0.344 16.428 6.278 1.00 96.38 114 GLU A C 1
ATOM 916 O O . GLU A 1 114 ? 1.117 15.468 6.282 1.00 96.38 114 GLU A O 1
ATOM 921 N N . SER A 1 115 ? 0.662 17.575 5.672 1.00 95.94 115 SER A N 1
ATOM 922 C CA . SER A 1 115 ? 1.916 17.790 4.950 1.00 95.94 115 SER A CA 1
ATOM 923 C C . SER A 1 115 ? 3.178 17.682 5.804 1.00 95.94 115 SER A C 1
ATOM 925 O O . SER A 1 115 ? 4.258 17.516 5.246 1.00 95.94 115 SER A O 1
ATOM 927 N N . GLN A 1 116 ? 3.062 17.806 7.128 1.00 95.88 116 GLN A N 1
ATOM 928 C CA . GLN A 1 116 ? 4.194 17.789 8.056 1.00 95.88 116 GLN A CA 1
ATOM 929 C C . GLN A 1 116 ? 4.570 16.386 8.541 1.00 95.88 116 GLN A C 1
ATOM 931 O O . GLN A 1 116 ? 5.640 16.228 9.125 1.00 95.88 116 GLN A O 1
ATOM 936 N N . TRP A 1 117 ? 3.701 15.386 8.357 1.00 96.50 117 TRP A N 1
ATOM 937 C CA . TRP A 1 117 ? 3.885 14.081 9.001 1.00 96.50 117 TRP A CA 1
ATOM 938 C C . TRP A 1 117 ? 3.420 12.876 8.180 1.00 96.50 117 TRP A C 1
ATOM 940 O O . TRP A 1 117 ? 3.978 11.797 8.356 1.00 96.50 117 TRP A O 1
ATOM 950 N N . VAL A 1 118 ? 2.454 13.021 7.262 1.00 97.62 118 VAL A N 1
ATOM 951 C CA . VAL A 1 118 ? 1.891 11.861 6.544 1.00 97.62 118 VAL A CA 1
ATOM 952 C C . VAL A 1 118 ? 2.926 11.182 5.651 1.00 97.62 118 VAL A C 1
ATOM 954 O O . VAL A 1 118 ? 3.018 9.959 5.657 1.00 97.62 118 VAL A O 1
ATOM 957 N N . GLU A 1 119 ? 3.721 11.949 4.894 1.00 95.88 119 GLU A N 1
ATOM 958 C CA . GLU A 1 119 ? 4.772 11.353 4.055 1.00 95.88 119 GLU A CA 1
ATOM 959 C C . GLU A 1 119 ? 5.781 10.592 4.928 1.00 95.88 119 GLU A C 1
ATOM 961 O O . GLU A 1 119 ? 6.099 9.447 4.626 1.00 95.88 119 GLU A O 1
ATOM 966 N N . ASP A 1 120 ? 6.212 11.176 6.047 1.00 94.75 120 ASP A N 1
ATOM 967 C CA . ASP A 1 120 ? 7.171 10.550 6.964 1.00 94.75 120 ASP A CA 1
ATOM 968 C C . ASP A 1 120 ? 6.628 9.237 7.545 1.00 94.75 120 ASP A C 1
ATOM 970 O O . ASP A 1 120 ? 7.332 8.229 7.535 1.00 94.75 120 ASP A O 1
ATOM 974 N N . LEU A 1 121 ? 5.360 9.225 7.973 1.00 96.00 121 LEU A N 1
ATOM 975 C CA . LEU A 1 121 ? 4.684 8.022 8.457 1.00 96.00 121 LEU A CA 1
ATOM 976 C C . LEU A 1 121 ? 4.605 6.934 7.377 1.00 96.00 121 LEU A C 1
ATOM 978 O O . LEU A 1 121 ? 4.880 5.769 7.650 1.00 96.00 121 LEU A O 1
ATOM 982 N N . MET A 1 122 ? 4.253 7.297 6.141 1.00 95.38 122 MET A N 1
ATOM 983 C CA . MET A 1 122 ? 4.191 6.325 5.047 1.00 95.38 122 MET A CA 1
ATOM 984 C C . MET A 1 122 ? 5.562 5.711 4.763 1.00 95.38 122 MET A C 1
ATOM 986 O O . MET A 1 122 ? 5.663 4.499 4.612 1.00 95.38 122 MET A O 1
ATOM 990 N N . TRP A 1 123 ? 6.622 6.522 4.727 1.00 94.19 123 TRP A N 1
ATOM 991 C CA . TRP A 1 123 ? 7.985 6.022 4.523 1.00 94.19 123 TRP A CA 1
ATOM 992 C C . TRP A 1 123 ? 8.504 5.195 5.700 1.00 94.19 123 TRP A C 1
ATOM 994 O O . TRP A 1 123 ? 9.322 4.304 5.482 1.00 94.19 123 TRP A O 1
ATOM 1004 N N . PHE A 1 124 ? 8.024 5.447 6.919 1.00 95.00 124 PHE A N 1
ATOM 1005 C CA . PHE A 1 124 ? 8.302 4.588 8.067 1.00 95.00 124 PHE A CA 1
ATOM 1006 C C . PHE A 1 124 ? 7.693 3.187 7.891 1.00 95.00 124 PHE A C 1
ATOM 1008 O O . PHE A 1 124 ? 8.369 2.192 8.137 1.00 95.00 124 PHE A O 1
ATOM 1015 N N . HIS A 1 125 ? 6.472 3.105 7.356 1.00 96.25 125 HIS A N 1
ATOM 1016 C CA . HIS A 1 125 ? 5.750 1.857 7.046 1.00 96.25 125 HIS A CA 1
ATOM 1017 C C . HIS A 1 125 ? 6.033 1.298 5.649 1.00 96.25 125 HIS A C 1
ATOM 1019 O O . HIS A 1 125 ? 5.199 0.647 5.006 1.00 96.25 125 HIS A O 1
ATOM 1025 N N . GLN A 1 126 ? 7.225 1.575 5.139 1.00 95.31 126 GLN A N 1
ATOM 1026 C CA . GLN A 1 126 ? 7.667 1.015 3.881 1.00 95.31 126 GLN A CA 1
ATOM 1027 C C . GLN A 1 126 ? 7.927 -0.488 4.025 1.00 95.31 126 GLN A C 1
ATOM 1029 O O . GLN A 1 126 ? 8.577 -0.941 4.963 1.00 95.31 126 GLN A O 1
ATOM 1034 N N . ALA A 1 127 ? 7.463 -1.255 3.045 1.00 94.81 127 ALA A N 1
ATOM 1035 C CA . ALA A 1 127 ? 7.590 -2.704 3.015 1.00 94.81 127 ALA A CA 1
ATOM 1036 C C . ALA A 1 127 ? 8.183 -3.164 1.682 1.00 94.81 127 ALA A C 1
ATOM 1038 O O . ALA A 1 127 ? 8.139 -2.435 0.684 1.00 94.81 127 ALA A O 1
ATOM 1039 N N . ARG A 1 128 ? 8.709 -4.391 1.626 1.00 95.50 128 ARG A N 1
ATOM 1040 C CA . ARG A 1 128 ? 9.047 -5.024 0.345 1.00 95.50 128 ARG A CA 1
ATOM 1041 C C . ARG A 1 128 ? 7.753 -5.416 -0.350 1.00 95.50 128 ARG A C 1
ATOM 1043 O O . ARG A 1 128 ? 6.765 -5.757 0.297 1.00 95.50 128 ARG A O 1
ATOM 1050 N N . LEU A 1 129 ? 7.785 -5.496 -1.675 1.00 95.56 129 LEU A N 1
ATOM 1051 C CA . LEU A 1 129 ? 6.633 -6.008 -2.410 1.00 95.56 129 LEU A CA 1
ATOM 1052 C C . LEU A 1 129 ? 6.326 -7.460 -2.015 1.00 95.56 129 LEU A C 1
ATOM 1054 O O . LEU A 1 129 ? 5.167 -7.848 -1.951 1.00 95.56 129 LEU A O 1
ATOM 1058 N N . ARG A 1 130 ? 7.357 -8.239 -1.660 1.00 96.44 130 ARG A N 1
ATOM 1059 C CA . ARG A 1 130 ? 7.178 -9.590 -1.123 1.00 96.44 130 ARG A CA 1
ATOM 1060 C C . ARG A 1 130 ? 6.400 -9.625 0.198 1.00 96.44 130 ARG A C 1
ATOM 1062 O O . ARG A 1 130 ? 5.667 -10.580 0.416 1.00 96.44 130 ARG A O 1
ATOM 1069 N N . ASP A 1 131 ? 6.541 -8.610 1.049 1.00 97.69 131 ASP A N 1
ATOM 1070 C CA . ASP A 1 131 ? 5.786 -8.522 2.307 1.00 97.69 131 ASP A CA 1
ATOM 1071 C C . ASP A 1 131 ? 4.302 -8.266 2.018 1.00 97.69 131 ASP A C 1
ATOM 1073 O O . ASP A 1 131 ? 3.433 -8.891 2.617 1.00 97.69 131 ASP A O 1
ATOM 1077 N N . VAL A 1 132 ? 4.012 -7.421 1.018 1.00 98.19 132 VAL A N 1
ATOM 1078 C CA . VAL A 1 132 ? 2.643 -7.203 0.527 1.00 98.19 132 VAL A CA 1
ATOM 1079 C C . VAL A 1 132 ? 2.048 -8.499 -0.030 1.00 98.19 132 VAL A C 1
ATOM 1081 O O . VAL A 1 132 ? 0.906 -8.818 0.276 1.00 98.19 132 VAL A O 1
ATOM 1084 N N . GLU A 1 133 ? 2.801 -9.274 -0.815 1.00 98.12 133 GLU A N 1
ATOM 1085 C CA . GLU A 1 133 ? 2.337 -10.579 -1.318 1.00 98.12 133 GLU A CA 1
ATOM 1086 C C . GLU A 1 133 ? 1.980 -11.545 -0.186 1.00 98.12 133 GLU A C 1
ATOM 1088 O O . GLU A 1 133 ? 0.963 -12.229 -0.259 1.00 98.12 133 GLU A O 1
ATOM 1093 N N . TRP A 1 134 ? 2.789 -11.587 0.875 1.00 98.00 134 TRP A N 1
ATOM 1094 C CA . TRP A 1 134 ? 2.553 -12.483 2.008 1.00 98.00 134 TRP A CA 1
ATOM 1095 C C . TRP A 1 134 ? 1.288 -12.118 2.782 1.00 98.00 134 TRP A C 1
ATOM 1097 O O . TRP A 1 134 ? 0.441 -12.983 2.994 1.00 98.00 134 TRP A O 1
ATOM 1107 N N . ILE A 1 135 ? 1.118 -10.840 3.125 1.00 98.31 135 ILE A N 1
ATOM 1108 C CA . ILE A 1 135 ? -0.016 -10.378 3.938 1.00 98.31 135 ILE A CA 1
ATOM 1109 C C . ILE A 1 135 ? -1.339 -10.290 3.154 1.00 98.31 135 ILE A C 1
ATOM 1111 O O . ILE A 1 135 ? -2.409 -10.155 3.740 1.00 98.31 135 ILE A O 1
ATOM 1115 N N . THR A 1 136 ? -1.294 -10.345 1.818 1.00 98.19 136 THR A N 1
ATOM 1116 C CA . THR A 1 136 ? -2.498 -10.257 0.963 1.00 98.19 136 THR A CA 1
ATOM 1117 C C . THR A 1 136 ? -2.838 -11.550 0.229 1.00 98.19 136 THR A C 1
ATOM 1119 O O . THR A 1 136 ? -3.954 -11.682 -0.269 1.00 98.19 136 THR A O 1
ATOM 1122 N N . GLY A 1 137 ? -1.891 -12.484 0.104 1.00 97.12 137 GLY A N 1
ATOM 1123 C CA . GLY A 1 137 ? -2.037 -13.667 -0.747 1.00 97.12 137 GLY A CA 1
ATOM 1124 C C . GLY A 1 137 ? -2.008 -13.364 -2.253 1.00 97.12 137 GLY A C 1
ATOM 1125 O O . GLY A 1 137 ? -2.318 -14.243 -3.056 1.00 97.12 137 GLY A O 1
ATOM 1126 N N . LEU A 1 138 ? -1.657 -12.135 -2.653 1.00 97.62 138 LEU A N 1
ATOM 1127 C CA . LEU A 1 138 ? -1.529 -11.732 -4.055 1.00 97.62 138 LEU A CA 1
ATOM 1128 C C . LEU A 1 138 ? -0.150 -12.084 -4.628 1.00 97.62 138 LEU A C 1
ATOM 1130 O O . LEU A 1 138 ? 0.816 -12.308 -3.900 1.00 97.62 138 LEU A O 1
ATOM 1134 N N . ASP A 1 139 ? -0.054 -12.070 -5.957 1.00 96.06 139 ASP A N 1
ATOM 1135 C CA . ASP A 1 139 ? 1.189 -12.287 -6.695 1.00 96.06 139 ASP A CA 1
ATOM 1136 C C . ASP A 1 139 ? 1.327 -11.249 -7.819 1.00 96.06 139 ASP A C 1
ATOM 1138 O O . ASP A 1 139 ? 0.531 -11.212 -8.760 1.00 96.06 139 ASP A O 1
ATOM 1142 N N . PHE A 1 140 ? 2.316 -10.359 -7.706 1.00 94.56 140 PHE A N 1
ATOM 1143 C CA . PHE A 1 140 ? 2.461 -9.216 -8.612 1.00 94.56 140 PHE A CA 1
ATOM 1144 C C . PHE A 1 140 ? 3.342 -9.548 -9.830 1.00 94.56 140 PHE A C 1
ATOM 1146 O O . PHE A 1 140 ? 4.288 -10.333 -9.748 1.00 94.56 140 PHE A O 1
ATOM 1153 N N . TYR A 1 141 ? 3.080 -8.878 -10.958 1.00 91.88 141 TYR A N 1
ATOM 1154 C CA . TYR A 1 141 ? 3.879 -8.902 -12.201 1.00 91.88 141 TYR A CA 1
ATOM 1155 C C . TYR A 1 141 ? 3.960 -10.236 -12.969 1.00 91.88 141 TYR A C 1
ATOM 1157 O O . TYR A 1 141 ? 4.797 -10.352 -13.867 1.00 91.88 141 TYR A O 1
ATOM 1165 N N . GLN A 1 142 ? 3.104 -11.219 -12.673 1.00 87.81 142 GLN A N 1
ATOM 1166 C CA . GLN A 1 142 ? 3.108 -12.528 -13.350 1.00 87.81 142 GLN A CA 1
ATOM 1167 C C . GLN A 1 142 ? 2.941 -12.435 -14.880 1.00 87.81 142 GLN A C 1
ATOM 1169 O O . GLN A 1 142 ? 3.553 -13.204 -15.611 1.00 87.81 142 GLN A O 1
ATOM 1174 N N . GLU A 1 143 ? 2.191 -11.448 -15.378 1.00 84.81 143 GLU A N 1
ATOM 1175 C CA . GLU A 1 143 ? 1.904 -11.267 -16.814 1.00 84.81 143 GLU A CA 1
ATOM 1176 C C . GLU A 1 143 ? 2.884 -10.322 -17.537 1.00 84.81 143 GLU A C 1
ATOM 1178 O O . GLU A 1 143 ? 2.598 -9.827 -18.619 1.00 84.81 143 GLU A O 1
ATOM 1183 N N . SER A 1 144 ? 4.036 -10.007 -16.939 1.00 82.81 144 SER A N 1
ATOM 1184 C CA . SER A 1 144 ? 4.943 -8.981 -17.482 1.00 82.81 144 SER A CA 1
ATOM 1185 C C . SER A 1 144 ? 5.925 -9.471 -18.560 1.00 82.81 144 SER A C 1
ATOM 1187 O O . SER A 1 144 ? 6.790 -8.695 -18.957 1.00 82.81 144 SER A O 1
ATOM 1189 N N . ASP A 1 145 ? 5.848 -10.738 -18.994 1.00 85.62 145 ASP A N 1
ATOM 1190 C CA . ASP A 1 145 ? 6.791 -11.423 -19.911 1.00 85.62 145 ASP A CA 1
ATOM 1191 C C . ASP A 1 145 ? 8.281 -11.365 -19.496 1.00 85.62 145 ASP A C 1
ATOM 1193 O O . ASP A 1 145 ? 9.181 -11.778 -20.234 1.00 85.62 145 ASP A O 1
ATOM 1197 N N . ARG A 1 146 ? 8.573 -10.873 -18.287 1.00 87.88 146 ARG A N 1
ATOM 1198 C CA . ARG A 1 146 ? 9.932 -10.685 -17.770 1.00 87.88 146 ARG A CA 1
ATOM 1199 C C . ARG A 1 146 ? 10.494 -11.969 -17.163 1.00 87.88 146 ARG A C 1
ATOM 1201 O O . ARG A 1 146 ? 9.750 -12.763 -16.584 1.00 87.88 146 ARG A O 1
ATOM 1208 N N . PRO A 1 147 ? 11.826 -12.157 -17.187 1.00 91.56 147 PRO A N 1
ATOM 1209 C CA . PRO A 1 147 ? 12.456 -13.291 -16.525 1.00 91.56 147 PRO A CA 1
ATOM 1210 C C . PRO A 1 147 ? 12.145 -13.325 -15.023 1.00 91.56 147 PRO A C 1
ATOM 1212 O O . PRO A 1 147 ? 12.319 -12.333 -14.315 1.00 91.56 147 PRO A O 1
ATOM 1215 N N . ILE A 1 148 ? 11.785 -14.503 -14.507 1.00 92.12 148 ILE A N 1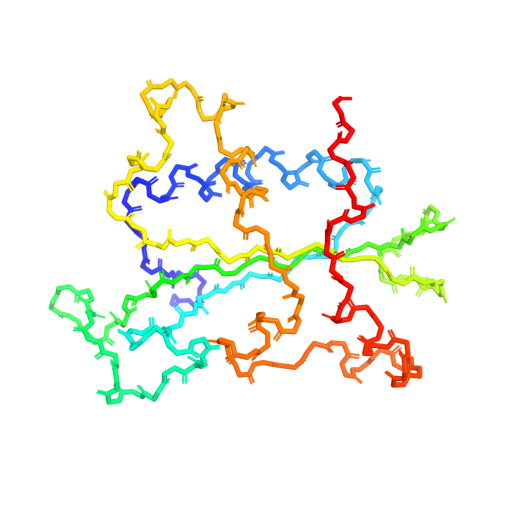
ATOM 1216 C CA . ILE A 1 148 ? 11.476 -14.717 -13.082 1.00 92.12 148 ILE A CA 1
ATOM 1217 C C . ILE A 1 148 ? 12.557 -14.160 -12.133 1.00 92.12 148 ILE A C 1
ATOM 1219 O O . ILE A 1 148 ? 12.189 -13.509 -11.153 1.00 92.12 148 ILE A O 1
ATOM 1223 N N . PRO A 1 149 ? 13.876 -14.319 -12.387 1.00 92.56 149 PRO A N 1
ATOM 1224 C CA . PRO A 1 149 ? 14.898 -13.730 -11.520 1.00 92.56 149 PRO A CA 1
ATOM 1225 C C . PRO A 1 149 ? 14.814 -12.201 -11.413 1.00 92.56 149 PRO A C 1
ATOM 1227 O O . PRO A 1 149 ? 15.106 -11.643 -10.356 1.00 92.56 149 PRO A O 1
ATOM 1230 N N . GLU A 1 150 ? 14.402 -11.516 -12.481 1.00 89.44 150 GLU A N 1
ATOM 1231 C CA . GLU A 1 150 ? 14.209 -10.066 -12.473 1.00 89.44 150 GLU A CA 1
ATOM 1232 C C . GLU A 1 150 ? 13.002 -9.679 -11.614 1.00 89.44 150 GLU A C 1
ATOM 1234 O O . GLU A 1 150 ? 13.098 -8.768 -10.789 1.00 89.44 150 GLU A O 1
ATOM 1239 N N . LEU A 1 151 ? 11.898 -10.420 -11.741 1.00 91.88 151 LEU A N 1
ATOM 1240 C CA . LEU A 1 151 ? 10.702 -10.213 -10.927 1.00 91.88 151 LEU A CA 1
ATOM 1241 C C . LEU A 1 151 ? 10.993 -10.425 -9.444 1.00 91.88 151 LEU A C 1
ATOM 1243 O O . LEU A 1 151 ? 10.672 -9.566 -8.626 1.00 91.88 151 LEU A O 1
ATOM 1247 N N . LEU A 1 152 ? 11.668 -11.522 -9.094 1.00 93.38 152 LEU A N 1
ATOM 1248 C CA . LEU A 1 152 ? 12.072 -11.797 -7.716 1.00 93.38 152 LEU A CA 1
ATOM 1249 C C . LEU A 1 152 ? 12.998 -10.704 -7.178 1.00 93.38 152 LEU A C 1
ATOM 1251 O O . LEU A 1 152 ? 12.781 -10.225 -6.068 1.00 93.38 152 LEU A O 1
ATOM 1255 N N . LYS A 1 153 ? 13.966 -10.239 -7.980 1.00 91.38 153 LYS A N 1
ATOM 1256 C CA . LYS A 1 153 ? 14.850 -9.128 -7.604 1.00 91.38 153 LYS A CA 1
ATOM 1257 C C . LYS A 1 153 ? 14.049 -7.872 -7.267 1.00 91.38 153 LYS A C 1
ATOM 1259 O O . LYS A 1 153 ? 14.330 -7.252 -6.248 1.00 91.38 153 LYS A O 1
ATOM 1264 N N . VAL A 1 154 ? 13.073 -7.485 -8.090 1.00 91.12 154 VAL A N 1
ATOM 1265 C CA . VAL A 1 154 ? 12.209 -6.323 -7.809 1.00 91.12 154 VAL A CA 1
ATOM 1266 C C . VAL A 1 154 ? 11.385 -6.561 -6.542 1.00 91.12 154 VAL A C 1
ATOM 1268 O O . VAL A 1 154 ? 11.336 -5.681 -5.685 1.00 91.12 154 VAL A O 1
ATOM 1271 N N . LYS A 1 155 ? 10.813 -7.760 -6.378 1.00 94.19 155 LYS A N 1
ATOM 1272 C CA . LYS A 1 155 ? 9.950 -8.103 -5.239 1.00 94.19 155 LYS A CA 1
ATOM 1273 C C . LYS A 1 155 ? 10.666 -8.070 -3.891 1.00 94.19 155 LYS A C 1
ATOM 1275 O O . LYS A 1 155 ? 10.068 -7.693 -2.883 1.00 94.19 155 LYS A O 1
ATOM 1280 N N . THR A 1 156 ? 11.938 -8.465 -3.862 1.00 93.12 156 THR A N 1
ATOM 1281 C CA . THR A 1 156 ? 12.721 -8.591 -2.626 1.00 93.12 156 THR A CA 1
ATOM 1282 C C . THR A 1 156 ? 13.638 -7.410 -2.354 1.00 93.12 156 THR A C 1
ATOM 1284 O O . THR A 1 156 ? 14.347 -7.452 -1.348 1.00 93.12 156 THR A O 1
ATOM 1287 N N . ARG A 1 157 ? 13.685 -6.389 -3.225 1.00 84.88 157 ARG A N 1
ATOM 1288 C CA . ARG A 1 157 ? 14.548 -5.217 -3.019 1.00 84.88 157 ARG A CA 1
ATOM 1289 C C . ARG A 1 157 ? 14.256 -4.615 -1.638 1.00 84.88 157 ARG A C 1
ATOM 1291 O O . ARG A 1 157 ? 13.158 -4.101 -1.432 1.00 84.88 157 ARG A O 1
ATOM 1298 N N . PRO A 1 158 ? 15.220 -4.667 -0.701 1.00 68.00 158 PRO A N 1
ATOM 1299 C CA . PRO A 1 158 ? 15.075 -4.004 0.575 1.00 68.00 158 PRO A CA 1
ATOM 1300 C C . PRO A 1 158 ? 15.154 -2.516 0.277 1.00 68.00 158 PRO A C 1
ATOM 1302 O O . PRO A 1 158 ? 16.166 -2.011 -0.208 1.00 68.00 158 PRO A O 1
ATOM 1305 N N . THR A 1 159 ? 14.066 -1.808 0.513 1.00 61.84 159 THR A N 1
ATOM 1306 C CA . THR A 1 159 ? 13.928 -0.386 0.209 1.00 61.84 159 THR A CA 1
ATOM 1307 C C . THR A 1 159 ? 14.815 0.537 1.058 1.00 61.84 159 THR A C 1
ATOM 1309 O O . THR A 1 159 ? 14.737 1.754 0.933 1.00 61.84 159 THR A O 1
ATOM 1312 N N . ALA A 1 160 ? 15.780 -0.007 1.803 1.00 43.88 160 ALA A N 1
ATOM 1313 C CA . ALA A 1 160 ? 16.854 0.742 2.453 1.00 43.88 160 ALA A CA 1
ATOM 1314 C C . ALA A 1 160 ? 17.849 1.425 1.475 1.00 43.88 160 ALA A C 1
ATOM 1316 O O . ALA A 1 160 ? 18.821 2.025 1.924 1.00 43.88 160 ALA A O 1
ATOM 1317 N N . ALA A 1 161 ? 17.634 1.347 0.152 1.00 39.25 161 ALA A N 1
ATOM 1318 C CA . ALA A 1 161 ? 18.488 1.958 -0.877 1.00 39.25 161 ALA A CA 1
ATOM 1319 C C . ALA A 1 161 ? 17.842 3.132 -1.651 1.00 39.25 161 ALA A C 1
ATOM 1321 O O . ALA A 1 161 ? 18.465 3.664 -2.570 1.00 39.25 161 ALA A O 1
ATOM 1322 N N . ILE A 1 162 ? 16.614 3.552 -1.309 1.00 42.22 162 ILE A N 1
ATOM 1323 C CA . ILE A 1 162 ? 15.997 4.774 -1.854 1.00 42.22 162 ILE A CA 1
ATOM 1324 C C . ILE A 1 162 ? 16.004 5.836 -0.756 1.00 42.22 162 ILE A C 1
ATOM 1326 O O . ILE A 1 162 ? 15.213 5.791 0.181 1.00 42.22 162 ILE A O 1
ATOM 1330 N N . HIS A 1 163 ? 16.906 6.808 -0.871 1.00 50.72 163 HIS A N 1
ATOM 1331 C CA . HIS A 1 163 ? 16.863 8.004 -0.036 1.00 50.72 163 HIS A CA 1
ATOM 1332 C C . HIS A 1 163 ? 15.709 8.896 -0.494 1.00 50.72 163 HIS A C 1
ATOM 1334 O O . HIS A 1 163 ? 15.569 9.154 -1.694 1.00 50.72 163 HIS A O 1
ATOM 1340 N N . ARG A 1 164 ? 14.915 9.412 0.455 1.00 48.94 164 ARG A N 1
ATOM 1341 C CA . ARG A 1 164 ? 14.025 10.548 0.201 1.00 48.94 164 ARG A CA 1
ATOM 1342 C C . ARG A 1 164 ? 14.882 11.652 -0.414 1.00 48.94 164 ARG A C 1
ATOM 1344 O O . ARG A 1 164 ? 15.746 12.208 0.262 1.00 48.94 164 ARG A O 1
ATOM 1351 N N . LYS A 1 165 ? 14.684 11.948 -1.700 1.00 49.47 165 LYS A N 1
ATOM 1352 C CA . LYS A 1 165 ? 15.161 13.219 -2.240 1.00 49.47 165 LYS A CA 1
ATOM 1353 C C . LYS A 1 165 ? 14.296 14.287 -1.578 1.00 49.47 165 LYS A C 1
ATOM 1355 O O . LYS A 1 165 ? 13.091 14.326 -1.828 1.00 49.47 165 LYS A O 1
ATOM 1360 N N . LEU A 1 166 ? 14.908 15.011 -0.642 1.00 50.47 166 LEU A N 1
ATOM 1361 C CA . LEU A 1 166 ? 14.372 16.258 -0.104 1.00 50.47 166 LEU A CA 1
ATOM 1362 C C . LEU A 1 166 ? 14.086 17.223 -1.258 1.00 50.47 166 LEU A C 1
ATOM 1364 O O . LEU A 1 166 ? 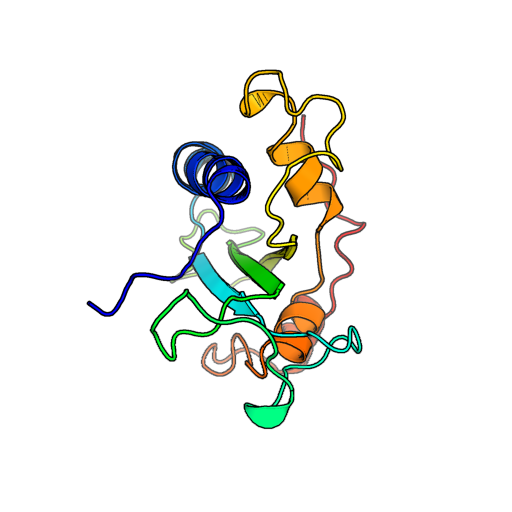14.919 17.265 -2.194 1.00 50.47 166 LEU A O 1
#